Protein AF-F4QCN9-F1 (afdb_monomer)

Structure (mmCIF, N/CA/C/O backbone):
data_AF-F4QCN9-F1
#
_entry.id   AF-F4QCN9-F1
#
loop_
_atom_site.group_PDB
_atom_site.id
_atom_site.type_symbol
_atom_site.label_atom_id
_atom_site.label_alt_id
_atom_site.label_comp_id
_atom_site.label_asym_id
_atom_site.label_entity_id
_atom_site.label_seq_id
_a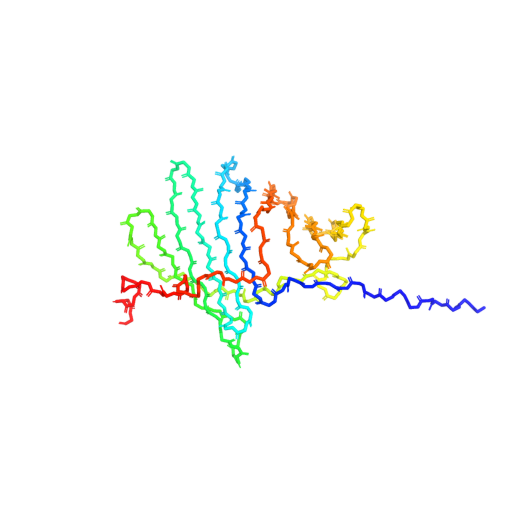tom_site.pdbx_PDB_ins_code
_atom_site.Cartn_x
_atom_site.Cartn_y
_atom_site.Cartn_z
_atom_site.occupancy
_atom_site.B_iso_or_equiv
_atom_site.auth_seq_id
_atom_site.auth_comp_id
_atom_site.auth_asym_id
_atom_site.auth_atom_id
_atom_site.pdbx_PDB_model_num
ATOM 1 N N . MET A 1 1 ? 33.778 -20.469 -24.925 1.00 39.12 1 MET A N 1
ATOM 2 C CA . MET A 1 1 ? 33.427 -20.429 -23.491 1.00 39.12 1 MET A CA 1
ATOM 3 C C . MET A 1 1 ? 32.735 -19.094 -23.242 1.00 39.12 1 MET A C 1
ATOM 5 O O . MET A 1 1 ? 33.412 -18.090 -23.085 1.00 39.12 1 MET A O 1
ATOM 9 N N . MET A 1 2 ? 31.405 -19.044 -23.381 1.00 33.84 2 MET A N 1
ATOM 10 C CA . MET A 1 2 ? 30.636 -17.827 -23.091 1.00 33.84 2 MET A CA 1
ATOM 11 C C . MET A 1 2 ? 30.592 -17.657 -21.575 1.00 33.84 2 MET A C 1
ATOM 13 O O . MET A 1 2 ? 30.065 -18.520 -20.877 1.00 33.84 2 MET A O 1
ATOM 17 N N . MET A 1 3 ? 31.163 -16.564 -21.072 1.00 32.88 3 MET A N 1
ATOM 18 C CA . MET A 1 3 ? 30.833 -16.085 -19.737 1.00 32.88 3 MET A CA 1
ATOM 19 C C . MET A 1 3 ? 29.363 -15.671 -19.769 1.00 32.88 3 MET A C 1
ATOM 21 O O . MET A 1 3 ? 29.013 -14.679 -20.404 1.00 32.88 3 MET A O 1
ATOM 25 N N . ILE A 1 4 ? 28.503 -16.466 -19.133 1.00 43.81 4 ILE A N 1
ATOM 26 C CA . ILE A 1 4 ? 27.141 -16.054 -18.799 1.00 43.81 4 ILE A CA 1
ATOM 27 C C . ILE A 1 4 ? 27.317 -14.897 -17.817 1.00 43.81 4 ILE A C 1
ATOM 29 O O . ILE A 1 4 ? 27.705 -15.102 -16.667 1.00 43.81 4 ILE A O 1
ATOM 33 N N . GLY A 1 5 ? 27.153 -13.670 -18.310 1.00 39.38 5 GLY A N 1
ATOM 34 C CA . GLY A 1 5 ? 27.163 -12.487 -17.465 1.00 39.38 5 GLY A CA 1
ATOM 35 C C . GLY A 1 5 ? 26.065 -12.640 -16.422 1.00 39.38 5 GLY A C 1
ATOM 36 O O . GLY A 1 5 ? 24.910 -12.856 -16.778 1.00 39.38 5 GLY A O 1
ATOM 37 N N . TYR A 1 6 ? 26.431 -12.562 -15.144 1.00 39.47 6 TYR A N 1
ATOM 38 C CA . TYR A 1 6 ? 25.471 -12.400 -14.060 1.00 39.47 6 TYR A CA 1
ATOM 39 C C . TYR A 1 6 ? 24.658 -11.133 -14.349 1.00 39.47 6 TYR A C 1
ATOM 41 O O . TYR A 1 6 ? 25.144 -10.018 -14.150 1.00 39.47 6 TYR A O 1
ATOM 49 N N . ILE A 1 7 ? 23.434 -11.297 -14.848 1.00 53.03 7 ILE A N 1
ATOM 50 C CA . ILE A 1 7 ? 22.436 -10.233 -14.815 1.00 53.03 7 ILE A CA 1
ATOM 51 C C . ILE A 1 7 ? 22.167 -10.027 -13.325 1.00 53.03 7 ILE A C 1
ATOM 53 O O . ILE A 1 7 ? 21.697 -10.939 -12.647 1.00 53.03 7 ILE A O 1
ATOM 57 N N . ARG A 1 8 ? 22.579 -8.884 -12.772 1.00 51.97 8 ARG A N 1
ATOM 58 C CA . ARG A 1 8 ? 22.203 -8.546 -11.399 1.00 51.97 8 ARG A CA 1
ATOM 59 C C . ARG A 1 8 ? 20.688 -8.369 -11.381 1.00 51.97 8 ARG A C 1
ATOM 61 O O . ARG A 1 8 ? 20.185 -7.555 -12.150 1.00 51.97 8 ARG A O 1
ATOM 68 N N . ALA A 1 9 ? 20.008 -9.126 -10.523 1.00 65.38 9 ALA A N 1
ATOM 69 C CA . ALA A 1 9 ? 18.620 -8.869 -10.169 1.00 65.38 9 ALA A CA 1
ATOM 70 C C . ALA A 1 9 ? 18.501 -7.409 -9.722 1.00 65.38 9 ALA A C 1
ATOM 72 O O . ALA A 1 9 ? 19.279 -6.952 -8.875 1.00 65.38 9 ALA A O 1
ATOM 73 N N . PHE A 1 10 ? 17.601 -6.663 -10.355 1.00 88.94 10 PHE A N 1
ATOM 74 C CA . PHE A 1 10 ? 17.315 -5.290 -9.967 1.00 88.94 10 PHE A CA 1
ATOM 75 C C . PHE A 1 10 ? 16.081 -5.321 -9.077 1.00 88.94 10 PHE A C 1
ATOM 77 O O . PHE A 1 10 ? 14.975 -5.528 -9.567 1.00 88.94 10 PHE A O 1
ATOM 84 N N . ASP A 1 11 ? 16.299 -5.137 -7.778 1.00 94.12 11 ASP A N 1
ATOM 85 C CA . ASP A 1 11 ? 15.245 -5.109 -6.772 1.00 94.12 11 ASP A CA 1
ATOM 86 C C . ASP A 1 11 ? 15.100 -3.692 -6.202 1.00 94.12 11 ASP A C 1
ATOM 88 O O . ASP A 1 11 ? 16.092 -2.984 -5.996 1.00 94.12 11 ASP A O 1
ATOM 92 N N . ILE A 1 12 ? 13.866 -3.285 -5.909 1.00 95.25 12 ILE A N 1
ATOM 93 C CA . ILE A 1 12 ? 13.559 -2.027 -5.226 1.00 95.25 12 ILE A CA 1
ATOM 94 C C . ILE A 1 12 ? 12.399 -2.222 -4.252 1.00 95.25 12 ILE A C 1
ATOM 96 O O . ILE A 1 12 ? 11.463 -2.966 -4.524 1.00 95.25 12 ILE A O 1
ATOM 100 N N . CYS A 1 13 ? 12.445 -1.524 -3.123 1.00 95.94 13 CYS A N 1
ATOM 101 C CA . CYS A 1 13 ? 11.364 -1.489 -2.146 1.00 95.94 13 CYS A CA 1
ATOM 102 C C . CYS A 1 13 ? 10.861 -0.063 -1.969 1.00 95.94 13 CYS A C 1
ATOM 104 O O . CYS A 1 13 ? 11.621 0.894 -2.149 1.00 95.94 13 CYS A O 1
ATOM 106 N N . THR A 1 14 ? 9.609 0.078 -1.540 1.00 96.38 14 THR A N 1
ATOM 107 C CA . THR A 1 14 ? 9.139 1.352 -0.999 1.00 96.38 14 THR A CA 1
ATOM 108 C C . THR A 1 14 ? 10.023 1.782 0.174 1.00 96.38 14 THR A C 1
ATOM 110 O O . THR A 1 14 ? 10.591 0.935 0.876 1.00 96.38 14 THR A O 1
ATOM 113 N N . PRO A 1 15 ? 10.084 3.085 0.482 1.00 96.62 15 PRO A N 1
ATOM 114 C CA . PRO A 1 15 ? 10.603 3.547 1.759 1.00 96.62 15 PRO A CA 1
ATOM 115 C C . PRO A 1 15 ? 9.933 2.807 2.928 1.00 96.62 15 PRO A C 1
ATOM 117 O O . PRO A 1 15 ? 8.751 2.462 2.863 1.00 96.62 15 PRO A O 1
ATOM 120 N N . ALA A 1 16 ? 10.681 2.585 4.014 1.00 95.62 16 ALA A N 1
ATOM 121 C CA . ALA A 1 16 ? 10.186 1.863 5.192 1.00 95.62 16 ALA A CA 1
ATOM 122 C C . ALA A 1 16 ? 8.953 2.526 5.826 1.00 95.62 16 ALA A C 1
ATOM 124 O O . ALA A 1 16 ? 8.177 1.866 6.507 1.00 95.62 16 ALA A O 1
ATOM 125 N N . ARG A 1 17 ? 8.763 3.825 5.584 1.00 96.81 17 ARG A N 1
ATOM 126 C CA . ARG A 1 17 ? 7.515 4.532 5.844 1.00 96.81 17 ARG A CA 1
ATOM 127 C C . ARG A 1 17 ? 7.072 5.245 4.591 1.00 96.81 17 ARG A C 1
ATOM 129 O O . ARG A 1 17 ? 7.874 5.959 3.999 1.00 96.81 17 ARG A O 1
ATOM 136 N N . TYR A 1 18 ? 5.808 5.117 4.233 1.00 97.56 18 TYR A N 1
ATOM 137 C CA . TYR A 1 18 ? 5.229 5.975 3.215 1.00 97.56 18 TYR A CA 1
ATOM 138 C C . TYR A 1 18 ? 3.741 6.181 3.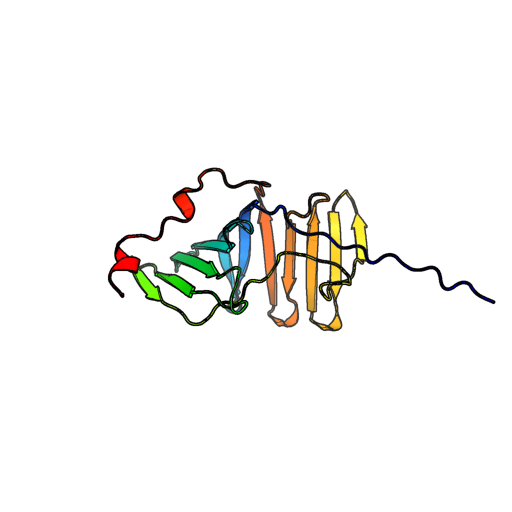463 1.00 97.56 18 TYR A C 1
ATOM 140 O O . TYR A 1 18 ? 3.086 5.376 4.131 1.00 97.56 18 TYR A O 1
ATOM 148 N N . GLN A 1 19 ? 3.224 7.266 2.905 1.00 97.94 19 GLN A N 1
ATOM 149 C CA . GLN A 1 19 ? 1.794 7.466 2.745 1.00 97.94 19 GLN A CA 1
ATOM 150 C C . GLN A 1 19 ? 1.484 7.842 1.301 1.00 97.94 19 GLN A C 1
ATOM 152 O O . GLN A 1 19 ? 2.321 8.445 0.626 1.00 97.94 19 GLN A O 1
ATOM 157 N N . ALA A 1 20 ? 0.306 7.470 0.818 1.00 97.69 20 ALA A N 1
ATOM 158 C CA . ALA A 1 20 ? -0.142 7.804 -0.527 1.00 97.69 20 ALA A CA 1
ATOM 159 C C . ALA A 1 20 ? -1.668 7.818 -0.608 1.00 97.69 20 ALA A C 1
ATOM 161 O O . ALA A 1 20 ? -2.353 7.124 0.144 1.00 97.69 20 ALA A O 1
ATOM 162 N N . ILE A 1 21 ? -2.194 8.553 -1.583 1.00 97.50 21 ILE A N 1
ATOM 163 C CA .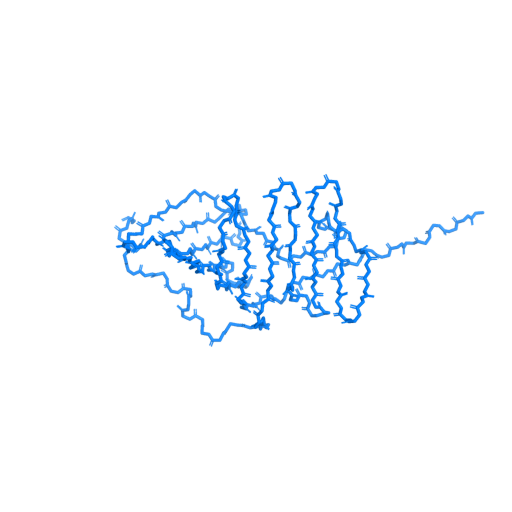 ILE A 1 21 ? -3.569 8.385 -2.048 1.00 97.50 21 ILE A CA 1
ATOM 164 C C . ILE A 1 21 ? -3.523 7.413 -3.219 1.00 97.50 21 ILE A C 1
ATOM 166 O O . ILE A 1 21 ? -2.673 7.533 -4.094 1.00 97.50 21 ILE A O 1
ATOM 170 N N . SER A 1 22 ? -4.450 6.468 -3.281 1.00 96.31 22 SER A N 1
ATOM 171 C CA . SER A 1 22 ? -4.646 5.634 -4.457 1.00 96.31 22 SER A CA 1
ATOM 172 C C . SER A 1 22 ? -6.079 5.700 -4.959 1.00 96.31 22 SER A C 1
ATOM 174 O O . SER A 1 22 ? -7.010 5.915 -4.188 1.00 96.31 22 SER A O 1
ATOM 176 N N . ILE A 1 23 ? -6.261 5.543 -6.265 1.00 95.44 23 ILE A N 1
ATOM 177 C CA . ILE A 1 23 ? -7.569 5.438 -6.907 1.00 95.44 23 ILE A CA 1
ATOM 178 C C . ILE A 1 23 ? -7.524 4.219 -7.813 1.00 95.44 23 ILE A C 1
ATOM 180 O O . ILE A 1 23 ? -6.600 4.069 -8.614 1.00 95.44 23 ILE A O 1
ATOM 184 N N . GLY A 1 24 ? -8.511 3.342 -7.700 1.00 91.50 24 GLY A N 1
ATOM 185 C CA . GLY A 1 24 ? -8.608 2.187 -8.579 1.00 91.50 24 GLY A CA 1
ATOM 186 C C . GLY A 1 24 ? -10.014 1.641 -8.664 1.00 91.50 24 GLY A C 1
ATOM 187 O O . GLY A 1 24 ? -10.900 2.057 -7.927 1.00 91.50 24 GLY A O 1
ATOM 188 N N . THR A 1 25 ? -10.214 0.699 -9.569 1.00 83.88 25 THR A N 1
ATOM 189 C CA . THR A 1 25 ? -11.483 -0.018 -9.694 1.00 83.88 25 THR A CA 1
ATOM 190 C C . THR A 1 25 ? -11.405 -1.308 -8.885 1.00 83.88 25 THR A C 1
ATOM 192 O O . THR A 1 25 ? -10.379 -1.984 -8.942 1.00 83.88 25 THR A O 1
ATOM 195 N N . ASN A 1 26 ? -12.435 -1.636 -8.106 1.00 76.81 26 ASN A N 1
ATOM 196 C CA . ASN A 1 26 ? -12.528 -2.906 -7.382 1.00 76.81 26 ASN A CA 1
ATOM 197 C C . ASN A 1 26 ? -13.042 -4.045 -8.285 1.00 76.81 26 ASN A C 1
ATOM 199 O O . ASN A 1 26 ? -13.416 -3.829 -9.437 1.00 76.81 26 ASN A O 1
ATOM 203 N N . GLY A 1 27 ? -13.100 -5.271 -7.752 1.00 69.25 27 GLY A N 1
ATOM 204 C CA . GLY A 1 27 ? -13.586 -6.443 -8.497 1.00 69.25 27 GLY A CA 1
ATOM 205 C C . GLY A 1 27 ? -15.063 -6.366 -8.918 1.00 69.25 27 GLY A C 1
ATOM 206 O O . GLY A 1 27 ? -15.490 -7.137 -9.772 1.00 69.25 27 GLY A O 1
ATOM 207 N N . ALA A 1 28 ? -15.836 -5.430 -8.356 1.00 78.00 28 ALA A N 1
ATOM 208 C CA . ALA A 1 28 ? -17.221 -5.148 -8.734 1.00 78.00 28 ALA A CA 1
ATOM 209 C C . ALA A 1 28 ? -17.348 -4.011 -9.769 1.00 78.00 28 ALA A C 1
ATOM 211 O O . ALA A 1 28 ? -18.462 -3.632 -10.131 1.00 78.00 28 ALA A O 1
ATOM 212 N N . GLY A 1 29 ? -16.233 -3.451 -10.253 1.00 78.12 29 GLY A N 1
ATOM 213 C CA . GLY A 1 29 ? -16.241 -2.358 -11.227 1.00 78.12 29 GLY A CA 1
ATOM 214 C C . GLY A 1 29 ? -16.443 -0.964 -10.620 1.00 78.12 29 GLY A C 1
ATOM 215 O O . GLY A 1 29 ? -16.595 0.001 -11.367 1.00 78.12 29 GLY A O 1
ATOM 216 N N . GLN A 1 30 ? -16.447 -0.829 -9.292 1.00 84.62 30 GLN A N 1
ATOM 217 C CA . GLN A 1 30 ? -16.630 0.456 -8.615 1.00 84.62 30 GLN A CA 1
ATOM 218 C C . GLN A 1 30 ? -15.291 1.162 -8.420 1.00 84.62 30 GLN A C 1
ATOM 220 O O . GLN A 1 30 ? -14.288 0.530 -8.089 1.00 84.62 30 GLN A O 1
ATOM 225 N N . THR A 1 31 ? -15.280 2.481 -8.599 1.00 88.88 31 THR A N 1
ATOM 226 C CA . THR A 1 31 ? -14.113 3.308 -8.287 1.00 88.88 31 THR A CA 1
ATOM 227 C C . THR A 1 31 ? -13.990 3.480 -6.778 1.00 88.88 31 THR A C 1
ATOM 229 O O . THR A 1 31 ? -14.926 3.922 -6.115 1.00 88.88 31 THR A O 1
ATOM 232 N N . GLU A 1 32 ? -12.811 3.180 -6.249 1.00 91.56 32 GLU A N 1
ATOM 233 C CA . GLU A 1 32 ? -12.465 3.336 -4.844 1.00 91.56 32 GLU A CA 1
ATOM 234 C C . GLU A 1 32 ? -11.266 4.269 -4.708 1.00 91.56 32 GLU A C 1
ATOM 236 O O . GLU A 1 32 ? -10.232 4.072 -5.358 1.00 91.56 32 GLU A O 1
ATOM 241 N N . ARG A 1 33 ? -11.394 5.269 -3.834 1.00 95.00 33 ARG A N 1
ATOM 242 C CA . ARG A 1 33 ? -10.267 6.073 -3.365 1.00 95.00 33 ARG A CA 1
ATOM 243 C C . ARG A 1 33 ? -9.768 5.474 -2.056 1.00 95.00 33 ARG A C 1
ATOM 245 O O . ARG A 1 33 ? -10.572 5.183 -1.177 1.00 95.00 33 ARG A O 1
ATOM 252 N N . ARG A 1 34 ? -8.454 5.315 -1.909 1.00 95.69 34 ARG A N 1
ATOM 253 C CA . ARG A 1 34 ? -7.831 4.807 -0.684 1.00 95.69 34 ARG A CA 1
ATOM 254 C C . ARG A 1 34 ? -6.744 5.743 -0.190 1.00 95.69 34 ARG A C 1
ATOM 256 O O . ARG A 1 34 ? -5.915 6.162 -0.991 1.00 95.69 34 ARG A O 1
ATOM 263 N N . GLU A 1 35 ? -6.704 6.027 1.100 1.00 97.44 35 GLU A N 1
ATOM 264 C CA . GLU A 1 35 ? -5.524 6.602 1.754 1.00 97.44 35 GLU A CA 1
ATOM 265 C C . GLU A 1 35 ? -4.749 5.464 2.402 1.00 97.44 35 GLU A C 1
ATOM 267 O O . GLU A 1 35 ? -5.309 4.681 3.165 1.00 97.44 35 GLU A O 1
ATOM 272 N N . VAL A 1 36 ? -3.479 5.326 2.033 1.00 97.25 36 VAL A N 1
ATOM 273 C CA . VAL A 1 36 ? -2.615 4.223 2.452 1.00 97.25 36 VAL A CA 1
ATOM 274 C C . VAL A 1 36 ? -1.523 4.783 3.344 1.00 97.25 36 VAL A C 1
ATOM 276 O O . VAL A 1 36 ? -0.826 5.717 2.951 1.00 97.25 36 VAL A O 1
ATOM 279 N N . TYR A 1 37 ? -1.341 4.168 4.508 1.00 97.81 37 TYR A N 1
ATOM 280 C CA . TYR A 1 37 ? -0.251 4.435 5.437 1.00 97.81 37 TYR A CA 1
ATOM 281 C C . TYR A 1 37 ? 0.481 3.128 5.713 1.00 97.81 37 TYR A C 1
ATOM 283 O O . TYR A 1 37 ? -0.126 2.155 6.159 1.00 97.81 37 TYR A O 1
ATOM 291 N N . TYR A 1 38 ? 1.783 3.102 5.459 1.00 96.75 38 TYR A N 1
ATOM 292 C CA . TYR A 1 38 ? 2.605 1.903 5.585 1.00 96.75 38 TYR A CA 1
ATOM 293 C C . TYR A 1 38 ? 3.827 2.200 6.449 1.00 96.75 38 TYR A C 1
ATOM 295 O O . TYR A 1 38 ? 4.600 3.105 6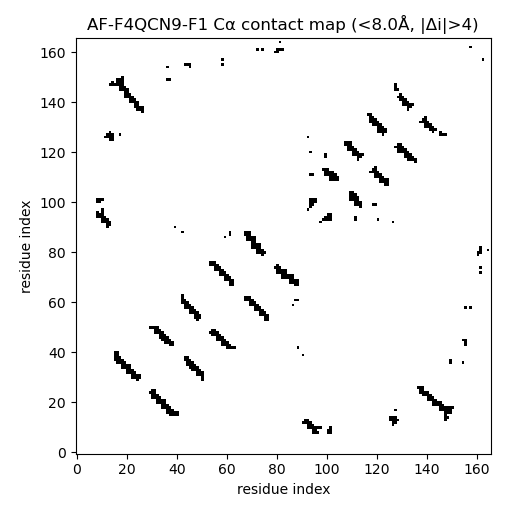.133 1.00 96.75 38 TYR A O 1
ATOM 303 N N . ASP A 1 39 ? 4.009 1.438 7.529 1.00 95.94 39 ASP A N 1
ATOM 304 C CA . ASP A 1 39 ? 5.149 1.548 8.441 1.00 95.94 39 ASP A CA 1
ATOM 305 C C . ASP A 1 39 ? 5.781 0.173 8.692 1.00 95.94 39 ASP A C 1
ATOM 307 O O . ASP A 1 39 ? 5.337 -0.605 9.535 1.00 95.94 39 ASP A O 1
ATOM 311 N N . ALA A 1 40 ? 6.861 -0.110 7.967 1.00 93.12 40 ALA A N 1
ATOM 312 C CA . ALA A 1 40 ? 7.643 -1.334 8.095 1.00 93.12 40 ALA A CA 1
ATOM 313 C C . ALA A 1 40 ? 8.509 -1.391 9.360 1.00 93.12 40 ALA A C 1
ATOM 315 O O . ALA A 1 40 ? 8.961 -2.472 9.723 1.00 93.12 40 ALA A O 1
ATOM 316 N N . TYR A 1 41 ? 8.752 -0.268 10.048 1.00 91.69 41 TYR A N 1
ATOM 317 C CA . TYR A 1 41 ? 9.481 -0.311 11.320 1.00 91.69 41 TYR A CA 1
ATOM 318 C C . TYR A 1 41 ? 8.611 -0.871 12.441 1.00 91.69 41 TYR A C 1
ATOM 320 O O . TYR A 1 41 ? 9.090 -1.637 13.274 1.00 91.69 41 TYR A O 1
ATOM 328 N N . ASN A 1 42 ? 7.334 -0.485 12.442 1.00 91.69 42 ASN A N 1
ATOM 329 C CA . ASN A 1 42 ? 6.358 -0.915 13.439 1.00 91.69 42 ASN A CA 1
ATOM 330 C C . ASN A 1 42 ? 5.468 -2.063 12.958 1.00 91.69 42 ASN A C 1
ATOM 332 O O . ASN A 1 42 ? 4.615 -2.505 13.722 1.00 91.69 42 ASN A O 1
ATOM 336 N N . TYR A 1 43 ? 5.666 -2.539 11.724 1.00 91.44 43 TYR A N 1
ATOM 337 C CA . TYR A 1 43 ? 4.841 -3.571 11.103 1.00 91.44 43 TYR A CA 1
ATOM 338 C C . TYR A 1 43 ? 3.353 -3.217 11.193 1.00 91.44 43 TYR A C 1
ATOM 340 O O . TYR A 1 43 ? 2.544 -3.972 11.731 1.00 91.44 43 TYR A O 1
ATOM 348 N N . SER A 1 44 ? 3.002 -2.029 10.703 1.00 93.25 44 SER A N 1
ATOM 349 C CA . SER A 1 44 ? 1.631 -1.528 10.732 1.00 93.25 44 SER A CA 1
ATOM 350 C C . SER A 1 44 ? 1.221 -0.936 9.392 1.00 93.25 44 SER A C 1
ATOM 352 O O . SER A 1 44 ? 1.978 -0.188 8.766 1.00 93.25 44 SER A O 1
ATOM 354 N N . VAL A 1 45 ? -0.003 -1.243 8.978 1.00 95.19 45 VAL A N 1
ATOM 355 C CA . VAL A 1 45 ? -0.634 -0.707 7.772 1.00 95.19 45 VAL A CA 1
ATOM 356 C C . VAL A 1 45 ? -1.995 -0.140 8.150 1.00 95.19 45 VAL A C 1
ATOM 358 O O . VAL A 1 45 ? -2.716 -0.724 8.955 1.00 95.19 45 VAL A O 1
ATOM 361 N N . ARG A 1 46 ? -2.352 1.006 7.575 1.00 96.00 46 ARG A N 1
ATOM 362 C CA . ARG A 1 46 ? -3.719 1.521 7.603 1.00 96.00 46 ARG A CA 1
ATOM 363 C C . ARG A 1 46 ? -4.171 1.840 6.191 1.00 96.00 46 ARG A C 1
ATOM 365 O O . ARG A 1 46 ? -3.417 2.436 5.422 1.00 96.00 46 ARG A O 1
ATOM 372 N N . ILE A 1 47 ? -5.403 1.460 5.874 1.00 95.94 47 ILE A N 1
ATOM 373 C CA . ILE A 1 47 ? -6.046 1.776 4.601 1.00 95.94 47 ILE A CA 1
ATOM 374 C C . ILE A 1 47 ? -7.425 2.356 4.890 1.00 95.94 47 ILE A C 1
ATOM 376 O O . ILE A 1 47 ? -8.287 1.666 5.433 1.00 95.94 47 ILE A O 1
ATOM 380 N N . ASP A 1 48 ? -7.637 3.606 4.496 1.00 96.25 48 ASP A N 1
ATOM 381 C CA . ASP A 1 48 ? -8.951 4.244 4.525 1.00 96.25 48 ASP A CA 1
ATOM 382 C C . ASP A 1 48 ? -9.545 4.217 3.124 1.00 96.25 48 ASP A C 1
ATOM 384 O O . ASP A 1 48 ? -9.054 4.895 2.227 1.00 96.25 48 ASP A O 1
ATOM 388 N N . ILE A 1 49 ? -10.590 3.427 2.924 1.00 93.62 49 ILE A N 1
ATOM 389 C CA . ILE A 1 49 ? -11.323 3.303 1.671 1.00 93.62 49 ILE A CA 1
ATOM 390 C C . ILE A 1 49 ? -12.533 4.230 1.721 1.00 93.62 49 ILE A C 1
ATOM 392 O O . ILE A 1 49 ? -13.333 4.189 2.657 1.00 93.62 49 ILE A O 1
ATOM 396 N N . SER A 1 50 ? -12.692 5.028 0.673 1.00 91.50 50 SER A N 1
ATOM 397 C CA . SER A 1 50 ? -13.881 5.828 0.429 1.00 91.50 50 SER A CA 1
ATOM 398 C C . SER A 1 50 ? -14.385 5.596 -0.991 1.00 91.50 50 SER A C 1
ATOM 400 O O . SER A 1 50 ? -13.638 5.660 -1.973 1.00 91.50 50 SER A O 1
ATOM 402 N N . THR A 1 51 ? -15.677 5.310 -1.082 1.00 86.38 51 THR A N 1
ATOM 403 C CA . THR A 1 51 ? -16.446 5.166 -2.321 1.00 86.38 51 THR A CA 1
ATOM 404 C C . THR A 1 51 ? -17.727 5.991 -2.194 1.00 86.38 51 THR A C 1
ATOM 406 O O . THR A 1 51 ? -18.042 6.493 -1.115 1.00 86.38 51 THR A O 1
ATOM 409 N N . ASP A 1 52 ? -18.529 6.058 -3.256 1.00 77.94 52 ASP A N 1
ATOM 410 C CA . ASP A 1 52 ? -19.835 6.731 -3.207 1.00 77.94 52 ASP A CA 1
ATOM 411 C C . ASP A 1 52 ? -20.825 6.081 -2.218 1.00 77.94 52 ASP A C 1
ATOM 413 O O . ASP A 1 52 ? -21.804 6.710 -1.821 1.00 77.94 52 ASP A O 1
ATOM 417 N N . THR A 1 53 ? -20.610 4.816 -1.835 1.00 79.88 53 THR A N 1
ATOM 418 C CA . THR A 1 53 ? -21.594 4.019 -1.069 1.00 79.88 53 THR A CA 1
ATOM 419 C C . THR A 1 53 ? -21.033 3.300 0.150 1.00 79.88 53 THR A C 1
ATOM 421 O O . THR A 1 53 ? -21.796 2.722 0.913 1.00 79.88 53 THR A O 1
ATOM 424 N N . THR A 1 54 ? -19.715 3.302 0.321 1.00 82.69 54 THR A N 1
ATOM 425 C CA . THR A 1 54 ? -19.000 2.557 1.359 1.00 82.69 54 THR A CA 1
ATOM 426 C C . THR A 1 54 ? -17.800 3.374 1.810 1.00 82.69 54 THR A C 1
ATOM 428 O O . THR A 1 54 ? -16.980 3.773 0.981 1.00 82.69 54 THR A O 1
ATOM 431 N N . ASN A 1 55 ? -17.689 3.579 3.120 1.00 91.06 55 ASN A N 1
ATOM 432 C CA . ASN A 1 55 ? -16.481 4.066 3.774 1.00 91.06 55 ASN A CA 1
ATOM 433 C C . ASN A 1 55 ? -16.004 2.994 4.750 1.00 91.06 55 ASN A C 1
ATOM 435 O O . ASN A 1 55 ? -16.813 2.441 5.498 1.00 91.06 55 ASN A O 1
ATOM 439 N N . GLN A 1 56 ? -14.713 2.696 4.727 1.00 93.94 56 GLN A N 1
ATOM 440 C CA . GLN A 1 56 ? -14.122 1.656 5.555 1.00 93.94 56 GLN A CA 1
ATOM 441 C C . GLN A 1 56 ? -12.713 2.066 5.957 1.00 93.94 56 GLN A C 1
ATOM 443 O O . GLN A 1 56 ? -11.935 2.509 5.120 1.00 93.94 56 GLN A O 1
ATOM 448 N N . THR A 1 57 ? -12.362 1.867 7.217 1.00 95.94 57 THR A N 1
ATOM 449 C CA . THR A 1 57 ? -10.994 2.050 7.705 1.00 95.94 57 THR A CA 1
ATOM 450 C C . THR A 1 57 ? -10.476 0.706 8.177 1.00 95.94 57 THR A C 1
ATOM 452 O O . THR A 1 57 ? -11.115 0.053 8.997 1.00 95.94 57 THR A O 1
ATOM 455 N N . THR A 1 58 ? -9.311 0.311 7.684 1.00 94.75 58 THR A N 1
ATOM 456 C CA . THR A 1 58 ? -8.651 -0.940 8.056 1.00 94.75 58 THR A CA 1
ATOM 457 C C . THR A 1 58 ? -7.343 -0.632 8.764 1.00 94.75 58 THR A C 1
ATOM 459 O O . THR A 1 58 ? -6.560 0.177 8.267 1.00 94.75 58 THR A O 1
ATOM 462 N N . PHE A 1 59 ? -7.108 -1.271 9.906 1.00 94.50 59 PHE A N 1
ATOM 463 C CA . PHE A 1 59 ? -5.844 -1.244 10.635 1.00 94.50 59 PHE A CA 1
ATOM 464 C C . PHE A 1 59 ? -5.281 -2.660 10.705 1.00 94.50 59 PHE A C 1
ATOM 466 O O . PHE A 1 59 ? -5.923 -3.530 11.288 1.00 94.50 59 PHE A O 1
ATOM 473 N N . SER A 1 60 ? -4.069 -2.867 10.202 1.00 93.31 60 SER A N 1
ATOM 474 C CA . SER A 1 60 ? -3.364 -4.149 10.274 1.00 93.31 60 SER A CA 1
ATOM 475 C C . SER A 1 60 ? -2.072 -3.980 11.068 1.00 93.31 60 SER A C 1
ATOM 477 O O . SER A 1 60 ? -1.273 -3.087 10.775 1.00 93.31 60 SER A O 1
ATOM 479 N N . TYR A 1 61 ? -1.849 -4.839 12.064 1.00 91.62 61 TYR A N 1
ATOM 480 C CA . TYR A 1 61 ? -0.627 -4.865 12.876 1.00 91.62 61 TYR A CA 1
ATOM 481 C C . TYR A 1 61 ? -0.042 -6.274 12.881 1.00 91.62 61 TYR A C 1
ATOM 483 O O . TYR A 1 61 ? -0.746 -7.244 13.170 1.00 91.62 61 TYR A O 1
ATOM 491 N N . PHE A 1 62 ? 1.251 -6.395 12.596 1.00 89.31 62 PHE A N 1
ATOM 492 C CA . PHE A 1 62 ? 1.924 -7.682 12.432 1.00 89.31 62 PHE A CA 1
ATOM 493 C C . PHE A 1 62 ? 3.012 -7.871 13.488 1.00 89.31 62 PHE A C 1
ATOM 495 O O . PHE A 1 62 ? 3.639 -6.916 13.947 1.00 89.31 62 PHE A O 1
ATOM 502 N N . SER A 1 63 ? 3.249 -9.122 13.890 1.00 80.88 63 SER A N 1
ATOM 503 C CA . SER A 1 63 ? 4.348 -9.432 14.802 1.00 80.88 63 SER A CA 1
ATOM 504 C C . SER A 1 63 ? 5.667 -9.518 14.028 1.00 80.88 63 SER A C 1
ATOM 506 O O . SER A 1 63 ? 5.763 -10.319 13.099 1.00 80.88 63 SER A O 1
ATOM 508 N N . PRO A 1 64 ? 6.727 -8.795 14.432 1.00 68.50 64 PRO A N 1
ATOM 509 C CA . PRO A 1 64 ? 8.038 -8.910 13.790 1.00 68.50 64 PRO A CA 1
ATOM 510 C C . PRO A 1 64 ? 8.700 -10.283 14.001 1.00 68.50 64 PRO A C 1
ATOM 512 O O . PRO A 1 64 ? 9.611 -10.644 13.261 1.00 68.50 64 PRO A O 1
ATOM 515 N N . ASN A 1 65 ? 8.273 -11.043 15.021 1.00 64.38 65 ASN A N 1
ATOM 516 C CA . ASN A 1 65 ? 9.039 -12.170 15.566 1.00 64.38 65 ASN A CA 1
ATOM 517 C C . ASN A 1 65 ? 8.339 -13.536 15.481 1.00 64.38 65 ASN A C 1
ATOM 519 O O . ASN A 1 65 ? 8.966 -14.538 15.816 1.00 64.38 65 ASN A O 1
ATOM 523 N N . ASN A 1 66 ? 7.061 -13.615 15.097 1.00 50.91 66 ASN A N 1
ATOM 524 C CA . ASN A 1 66 ? 6.336 -14.888 15.093 1.00 50.91 66 ASN A CA 1
ATOM 525 C C . ASN A 1 66 ? 5.177 -14.866 14.099 1.00 50.91 66 ASN A C 1
ATOM 527 O O . ASN A 1 66 ? 4.205 -14.152 14.321 1.00 50.91 66 ASN A O 1
ATOM 531 N N . SER A 1 67 ? 5.278 -15.700 13.055 1.00 55.91 67 SER A N 1
ATOM 532 C CA . SER A 1 67 ? 4.383 -15.793 11.892 1.00 55.91 67 SER A CA 1
ATOM 533 C C . SER A 1 67 ? 4.273 -14.473 11.129 1.00 55.91 67 SER A C 1
ATOM 535 O O . SER A 1 67 ? 4.039 -13.431 11.713 1.00 55.91 67 SER A O 1
ATOM 537 N N . GLN A 1 68 ? 4.379 -14.478 9.805 1.00 65.19 68 GLN A N 1
ATOM 538 C CA . GLN A 1 68 ? 4.109 -13.289 8.978 1.00 65.19 68 GLN A CA 1
ATOM 539 C C . GLN A 1 68 ? 2.641 -12.827 9.069 1.00 65.19 68 GLN A C 1
ATOM 541 O O . GLN A 1 68 ? 2.187 -12.080 8.220 1.00 65.19 68 GLN A O 1
ATOM 546 N N . THR A 1 69 ? 1.901 -13.297 10.067 1.00 81.69 69 THR A N 1
ATOM 547 C CA . THR A 1 69 ? 0.483 -13.143 10.282 1.00 81.69 69 THR A CA 1
ATOM 548 C C . THR A 1 69 ? 0.233 -12.020 11.284 1.00 81.69 69 THR A C 1
ATOM 550 O O . THR A 1 69 ? 0.798 -12.011 12.380 1.00 81.69 69 THR A O 1
ATOM 553 N N . GLY A 1 70 ? -0.615 -11.072 10.913 1.00 84.94 70 GLY A N 1
ATOM 554 C CA . GLY A 1 70 ? -1.053 -9.959 11.737 1.00 84.94 70 GLY A CA 1
ATOM 555 C C . GLY A 1 70 ? -2.496 -10.095 12.195 1.00 84.94 70 GLY A C 1
ATOM 556 O O . GLY A 1 70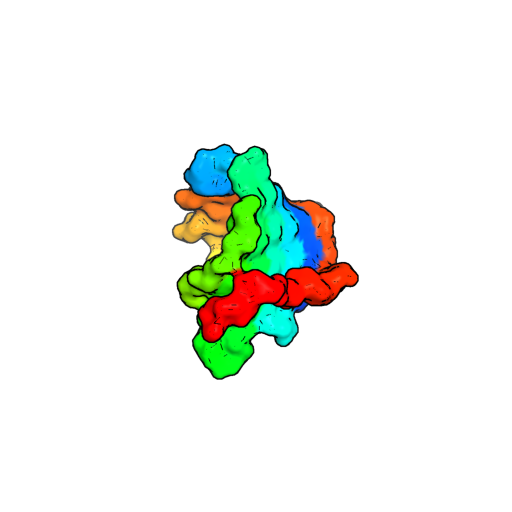 ? -3.209 -11.038 11.847 1.00 84.94 70 GLY A O 1
ATOM 557 N N . GLN A 1 71 ? -2.904 -9.125 13.002 1.00 89.00 71 GLN A N 1
ATOM 558 C CA . GLN A 1 71 ? -4.295 -8.887 13.356 1.00 89.00 71 GLN A CA 1
ATOM 559 C C . GLN A 1 71 ? -4.793 -7.675 12.573 1.00 89.00 71 GLN A C 1
ATOM 561 O O . GLN A 1 71 ? -4.101 -6.656 12.500 1.00 89.00 71 GLN A O 1
ATOM 566 N N . GLU A 1 72 ? -5.986 -7.803 12.002 1.00 91.88 72 GLU A N 1
ATOM 567 C CA . GLU A 1 72 ? -6.644 -6.751 11.242 1.00 91.88 72 GLU A CA 1
ATOM 568 C C . GLU A 1 72 ? -7.956 -6.351 11.929 1.00 91.88 72 GLU A C 1
ATOM 570 O O . GLU A 1 72 ? -8.730 -7.195 12.388 1.00 91.88 72 GLU A O 1
ATOM 575 N N . TRP A 1 73 ? -8.191 -5.044 12.016 1.00 93.25 73 TRP A N 1
ATOM 576 C CA . TRP A 1 73 ? -9.433 -4.448 12.488 1.00 93.25 73 TRP A CA 1
ATOM 577 C C . TRP A 1 73 ? -10.022 -3.587 11.391 1.00 93.25 73 TRP A C 1
ATOM 579 O O . TRP A 1 73 ? -9.350 -2.714 10.840 1.00 93.25 73 TRP A O 1
ATOM 589 N N . VAL A 1 74 ? -11.309 -3.777 11.148 1.00 94.56 74 VAL A N 1
ATOM 590 C CA . VAL A 1 74 ? -12.063 -3.023 10.163 1.00 94.56 74 VAL A CA 1
ATOM 591 C C . VAL A 1 74 ? -13.150 -2.225 10.863 1.00 94.56 74 VAL A C 1
ATOM 593 O O . VAL A 1 74 ? -13.950 -2.777 11.615 1.00 94.56 74 VAL A O 1
ATOM 596 N N . ILE A 1 75 ? -13.197 -0.927 10.578 1.00 94.44 75 ILE A N 1
ATOM 597 C CA . ILE A 1 75 ? -14.300 -0.036 10.927 1.00 94.44 75 ILE A CA 1
ATOM 598 C C . ILE A 1 75 ? -15.137 0.185 9.675 1.00 94.44 75 ILE A C 1
ATOM 600 O O . ILE A 1 75 ? -14.622 0.678 8.670 1.00 94.44 75 ILE A O 1
ATOM 604 N N . ASP A 1 76 ? -16.416 -0.172 9.732 1.00 92.88 76 ASP A N 1
ATOM 605 C CA . ASP A 1 76 ? -17.345 0.040 8.624 1.00 92.88 76 ASP A CA 1
ATOM 606 C C . ASP A 1 76 ? -17.979 1.441 8.630 1.00 92.88 76 ASP A C 1
ATOM 608 O O . ASP A 1 76 ? -17.803 2.255 9.539 1.00 92.88 76 ASP A O 1
ATOM 612 N N . GLN A 1 77 ? -18.792 1.704 7.609 1.00 89.94 77 GLN A N 1
ATOM 613 C CA . GLN A 1 77 ? -19.514 2.964 7.436 1.00 89.94 77 GLN A CA 1
ATOM 614 C C . GLN A 1 77 ? -20.508 3.298 8.560 1.00 89.94 77 GLN A C 1
ATOM 616 O O . GLN A 1 77 ? -20.921 4.449 8.690 1.00 89.94 77 GLN A O 1
ATOM 621 N N . THR A 1 78 ? -20.922 2.307 9.354 1.00 90.56 78 THR A N 1
ATOM 622 C CA . THR A 1 78 ? -21.813 2.499 10.508 1.00 90.56 78 THR A CA 1
ATOM 623 C C . THR A 1 78 ? -21.040 2.783 11.797 1.00 90.56 78 THR A C 1
ATOM 625 O O . THR A 1 78 ? -21.648 3.069 12.828 1.00 90.56 78 THR A O 1
ATOM 628 N N . GLY A 1 79 ? -19.705 2.749 11.739 1.00 89.31 79 GLY A N 1
ATOM 629 C CA . GLY A 1 79 ? -18.821 2.933 12.884 1.00 89.31 79 GLY A CA 1
ATOM 630 C C . GLY A 1 79 ? -18.646 1.671 13.727 1.00 89.31 79 GLY A C 1
ATOM 631 O O . GLY A 1 79 ? -18.031 1.744 14.794 1.00 89.31 79 GLY A O 1
ATOM 632 N N . ASN A 1 80 ? -19.160 0.523 13.271 1.00 92.19 80 ASN A N 1
ATOM 633 C CA . ASN A 1 80 ? -18.893 -0.749 13.927 1.00 92.19 80 ASN A CA 1
ATOM 634 C C . ASN A 1 80 ? -17.464 -1.172 13.621 1.00 92.19 80 ASN A C 1
ATOM 636 O O . ASN A 1 80 ? -17.015 -1.076 12.481 1.00 92.19 80 ASN A O 1
ATOM 640 N N . CYS A 1 81 ? -16.772 -1.662 14.644 1.00 93.31 81 CYS A N 1
ATOM 641 C CA . CYS A 1 81 ? -15.461 -2.260 14.485 1.00 93.31 81 CYS A CA 1
ATOM 642 C C . CYS A 1 81 ? -15.558 -3.773 14.631 1.00 93.31 81 CYS A C 1
ATOM 644 O O . CYS A 1 81 ? -16.300 -4.258 15.485 1.00 93.31 81 CYS A O 1
ATOM 646 N N . TYR A 1 82 ? -14.819 -4.507 13.814 1.00 92.00 82 TYR A N 1
ATOM 647 C CA . TYR A 1 82 ? -14.696 -5.953 13.921 1.00 92.00 82 TYR A CA 1
ATOM 648 C C . TYR A 1 82 ? -13.278 -6.385 13.585 1.00 92.00 82 TYR A C 1
ATOM 650 O O . TYR A 1 82 ? -12.607 -5.784 12.745 1.00 92.00 82 TYR A O 1
ATOM 658 N N . GLN A 1 83 ? -12.830 -7.439 14.256 1.00 90.56 83 GLN A N 1
ATOM 659 C CA . GLN A 1 83 ? -11.581 -8.100 13.924 1.00 90.56 83 GLN A CA 1
ATOM 660 C C . GLN A 1 83 ? -11.811 -9.047 12.743 1.00 90.56 83 GLN A C 1
ATOM 662 O O . GLN A 1 83 ? -12.718 -9.885 12.768 1.00 90.56 83 GLN A O 1
ATOM 667 N N . THR A 1 84 ? -11.003 -8.904 11.703 1.00 84.06 84 THR A N 1
ATOM 668 C CA . THR A 1 84 ? -10.988 -9.803 10.548 1.00 84.06 84 THR A CA 1
ATOM 669 C C . THR A 1 84 ? -9.877 -10.843 10.708 1.00 84.06 84 THR A C 1
ATOM 671 O O . THR A 1 84 ? -9.125 -10.845 11.686 1.00 84.06 84 THR A O 1
ATOM 674 N N . GLY A 1 85 ? -9.864 -11.829 9.807 1.00 72.38 85 GLY A N 1
ATOM 675 C CA . GLY A 1 85 ? -8.954 -12.969 9.868 1.00 72.38 85 GLY A CA 1
ATOM 676 C C . GLY A 1 85 ? -7.467 -12.591 9.813 1.00 72.38 85 GLY A C 1
ATOM 677 O O . GLY A 1 85 ? -7.112 -11.420 9.720 1.00 72.38 85 GLY A O 1
ATOM 678 N N . PRO A 1 86 ? -6.579 -13.596 9.867 1.00 73.62 86 PRO A N 1
ATOM 679 C CA . PRO A 1 86 ? -5.145 -13.365 9.760 1.00 73.62 86 PRO A CA 1
ATOM 680 C C . PRO A 1 86 ? -4.794 -12.649 8.447 1.00 73.62 86 PRO A C 1
ATOM 682 O O . PRO A 1 86 ? -5.027 -13.203 7.373 1.00 73.62 86 PRO A O 1
ATOM 685 N N . ASP A 1 87 ? -4.212 -11.455 8.539 1.00 79.88 87 ASP A N 1
ATOM 686 C CA . ASP A 1 87 ? -3.585 -10.764 7.403 1.00 79.88 87 ASP A CA 1
ATOM 687 C C . ASP A 1 87 ? -2.096 -11.133 7.342 1.00 79.88 87 ASP A C 1
ATOM 689 O O . ASP A 1 87 ? -1.518 -11.508 8.362 1.00 79.88 87 ASP A O 1
ATOM 693 N N . TYR A 1 88 ? -1.447 -11.031 6.182 1.00 85.56 88 TYR A N 1
ATOM 694 C CA . TYR A 1 88 ? -0.029 -11.360 6.030 1.00 85.56 88 TYR A CA 1
ATOM 695 C C . TYR A 1 88 ? 0.819 -10.138 5.694 1.00 85.56 88 TYR A C 1
ATOM 697 O O . TYR A 1 88 ? 0.511 -9.377 4.779 1.00 85.56 88 TYR A O 1
ATOM 705 N N . TRP A 1 89 ? 1.942 -9.982 6.397 1.00 88.50 89 TRP A N 1
ATOM 706 C CA . TRP A 1 89 ? 2.889 -8.915 6.117 1.00 88.50 89 TRP A CA 1
ATOM 707 C C . TRP A 1 89 ? 3.452 -9.085 4.709 1.00 88.50 89 TRP A C 1
ATOM 709 O O . TRP A 1 89 ? 4.207 -10.020 4.431 1.00 88.50 89 TRP A O 1
ATOM 719 N N . ASN A 1 90 ? 3.105 -8.146 3.835 1.00 85.12 90 ASN A N 1
ATOM 720 C CA . ASN A 1 90 ? 3.585 -8.118 2.469 1.00 85.12 90 ASN A CA 1
ATOM 721 C C . ASN A 1 90 ? 4.562 -6.947 2.281 1.00 85.12 90 ASN A C 1
ATOM 723 O O . ASN A 1 90 ? 4.109 -5.798 2.168 1.00 85.12 90 ASN A O 1
ATOM 727 N N . PRO A 1 91 ? 5.886 -7.200 2.240 1.00 87.88 91 PRO A N 1
ATOM 728 C CA . PRO A 1 91 ? 6.841 -6.146 1.946 1.00 87.88 91 PRO A CA 1
ATOM 729 C C . PRO A 1 91 ? 6.551 -5.574 0.555 1.00 87.88 91 PRO A C 1
ATOM 731 O O . PRO A 1 91 ? 6.480 -6.306 -0.429 1.00 87.88 91 PRO A O 1
ATOM 734 N N . GLN A 1 92 ? 6.390 -4.255 0.468 1.00 92.75 92 GLN A N 1
ATOM 735 C CA . GLN A 1 92 ? 6.155 -3.573 -0.805 1.00 92.75 92 GLN A CA 1
ATOM 736 C C . GLN A 1 92 ? 7.477 -3.433 -1.572 1.00 92.75 92 GLN A C 1
ATOM 738 O O . GLN A 1 92 ? 8.138 -2.394 -1.537 1.00 92.75 92 GLN A O 1
ATOM 743 N N . CYS A 1 93 ? 7.884 -4.529 -2.208 1.00 94.75 93 CYS A N 1
ATOM 744 C CA . CYS A 1 93 ? 9.110 -4.647 -2.982 1.00 94.75 93 CYS A CA 1
ATOM 745 C C . CYS A 1 93 ? 8.849 -5.323 -4.329 1.00 94.75 93 CYS A C 1
ATOM 747 O O . CYS A 1 93 ? 7.951 -6.155 -4.462 1.00 94.75 93 CYS A O 1
ATOM 749 N N . TRP A 1 94 ? 9.672 -4.981 -5.313 1.00 95.50 94 TRP A N 1
ATOM 750 C CA . TRP A 1 94 ? 9.588 -5.467 -6.684 1.00 95.50 94 TRP A CA 1
ATOM 751 C C . TRP A 1 94 ? 10.974 -5.814 -7.201 1.00 95.50 94 TRP A C 1
ATOM 753 O O . TRP A 1 94 ? 11.966 -5.223 -6.776 1.00 95.50 94 TRP A O 1
ATOM 763 N N . GLY A 1 95 ? 11.032 -6.771 -8.117 1.00 95.06 95 GLY A N 1
ATOM 764 C CA . GLY A 1 95 ? 12.269 -7.296 -8.678 1.00 95.06 95 GLY A CA 1
ATOM 765 C C . GLY A 1 95 ? 12.262 -8.817 -8.757 1.00 95.06 95 GLY A C 1
ATOM 766 O O . GLY A 1 95 ? 11.295 -9.486 -8.367 1.00 95.06 95 GLY A O 1
ATOM 767 N N . ASP A 1 96 ? 13.342 -9.378 -9.294 1.00 91.75 96 ASP A N 1
ATOM 768 C CA . ASP A 1 96 ? 13.481 -10.820 -9.501 1.00 91.75 96 ASP A CA 1
ATOM 769 C C . ASP A 1 96 ? 13.356 -11.597 -8.182 1.00 91.75 96 ASP A C 1
ATOM 771 O O . ASP A 1 96 ? 12.687 -12.633 -8.141 1.00 91.75 96 ASP A O 1
ATOM 775 N N . SER A 1 97 ? 13.907 -11.062 -7.083 1.00 92.44 97 SER A N 1
ATOM 776 C CA . SER A 1 97 ? 13.826 -11.690 -5.752 1.00 92.44 97 SER A CA 1
ATOM 777 C C . SER A 1 97 ? 12.398 -11.748 -5.195 1.00 92.44 97 SER A C 1
ATOM 779 O O . SER A 1 97 ? 12.109 -12.562 -4.319 1.00 92.44 97 SER A O 1
ATOM 781 N N . TYR A 1 98 ? 11.502 -10.907 -5.719 1.00 90.94 98 TYR A N 1
ATOM 782 C CA . TYR A 1 98 ? 10.102 -10.783 -5.305 1.00 90.94 98 TYR A CA 1
ATOM 783 C C . TYR A 1 98 ? 9.130 -11.345 -6.353 1.00 90.94 98 TYR A C 1
ATOM 785 O O . TYR A 1 98 ? 7.922 -11.119 -6.280 1.00 90.94 98 TYR A O 1
ATOM 793 N N . GLY A 1 99 ? 9.638 -12.069 -7.358 1.00 91.38 99 GLY A N 1
ATOM 794 C CA . GLY A 1 99 ? 8.813 -12.689 -8.396 1.00 91.38 99 GLY A CA 1
ATOM 795 C C . GLY A 1 99 ? 8.142 -11.689 -9.342 1.00 91.38 99 GLY A C 1
ATOM 796 O O . GLY A 1 99 ? 7.181 -12.051 -10.021 1.00 91.38 99 GLY A O 1
ATOM 797 N N . THR A 1 100 ? 8.636 -10.450 -9.403 1.00 94.06 100 THR A N 1
ATOM 798 C CA . THR A 1 100 ? 8.170 -9.388 -10.310 1.00 94.06 100 THR A CA 1
ATOM 799 C C . THR A 1 100 ? 9.368 -8.736 -11.001 1.00 94.06 100 THR A C 1
ATOM 801 O O . THR A 1 100 ? 9.783 -7.651 -10.606 1.00 94.06 100 THR A O 1
ATOM 804 N N . PRO A 1 101 ? 9.963 -9.403 -12.012 1.00 95.19 101 PRO A N 1
ATOM 805 C CA . PRO A 1 101 ? 11.200 -8.959 -12.651 1.00 95.19 101 PRO A CA 1
ATOM 806 C C . PRO A 1 101 ? 11.133 -7.546 -13.228 1.00 95.19 101 PRO A C 1
ATOM 808 O O . PRO A 1 101 ? 10.082 -7.081 -13.682 1.00 95.19 101 PRO A O 1
ATOM 811 N N . PHE A 1 102 ? 12.284 -6.880 -13.254 1.00 96.12 102 PHE A N 1
ATOM 812 C CA . PHE A 1 102 ? 12.438 -5.581 -13.899 1.00 96.12 102 PHE A CA 1
ATOM 813 C C . PHE A 1 102 ? 12.271 -5.686 -15.423 1.00 96.12 102 PHE A C 1
ATOM 815 O O . PHE A 1 102 ? 12.803 -6.591 -16.064 1.00 96.12 102 PHE A O 1
ATOM 822 N N . VAL A 1 103 ? 11.563 -4.720 -16.009 1.00 95.75 103 VAL A N 1
ATOM 823 C CA . VAL A 1 103 ? 11.277 -4.659 -17.450 1.00 95.75 103 VAL A CA 1
ATOM 824 C C . VAL A 1 103 ? 11.956 -3.462 -18.103 1.00 95.75 103 VAL A C 1
ATOM 826 O O . VAL A 1 103 ? 12.626 -3.612 -19.125 1.00 95.75 103 VAL A O 1
ATOM 829 N N . SER A 1 104 ? 11.761 -2.258 -17.561 1.00 95.56 104 SER A N 1
ATOM 830 C CA . SER A 1 104 ? 12.240 -1.025 -18.193 1.00 95.56 104 SER A CA 1
ATOM 831 C C . SER A 1 104 ? 12.318 0.153 -17.222 1.00 95.56 104 SER A C 1
ATOM 833 O O . SER A 1 104 ? 11.659 0.176 -16.184 1.00 95.56 104 SER A O 1
ATOM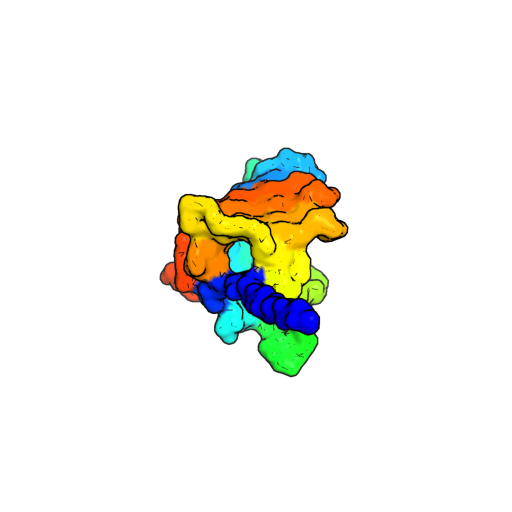 835 N N . ASN A 1 105 ? 13.112 1.162 -17.593 1.00 95.31 105 ASN A N 1
ATOM 836 C CA . ASN A 1 105 ? 13.090 2.495 -16.995 1.00 95.31 105 ASN A CA 1
ATOM 837 C C . ASN A 1 105 ? 12.724 3.503 -18.092 1.00 95.31 105 ASN A C 1
ATOM 839 O O . ASN A 1 105 ? 13.384 3.558 -19.131 1.00 95.31 105 ASN A O 1
ATOM 843 N N . THR A 1 106 ? 11.652 4.269 -17.908 1.00 95.00 106 THR A N 1
ATOM 844 C CA . THR A 1 106 ? 11.232 5.313 -18.852 1.00 95.00 106 THR A CA 1
ATOM 845 C C . THR A 1 106 ? 10.778 6.541 -18.079 1.00 95.00 106 THR A C 1
ATOM 847 O O . THR A 1 106 ? 9.889 6.440 -17.243 1.00 95.00 106 THR A O 1
ATOM 850 N N . ASN A 1 107 ? 11.361 7.708 -18.371 1.00 92.19 107 ASN A N 1
ATOM 851 C CA . ASN A 1 107 ? 11.057 8.971 -17.684 1.00 92.19 107 ASN A CA 1
ATOM 852 C C . ASN A 1 107 ? 11.135 8.859 -16.145 1.00 92.19 107 ASN A C 1
ATOM 854 O O . ASN A 1 107 ? 10.252 9.353 -15.449 1.00 92.19 107 ASN A O 1
ATOM 858 N N . ASN A 1 108 ? 12.176 8.195 -15.626 1.00 89.38 108 ASN A N 1
ATOM 859 C CA . ASN A 1 108 ? 12.396 7.949 -14.192 1.00 89.38 108 ASN A CA 1
ATOM 860 C C . ASN A 1 108 ? 11.284 7.112 -13.525 1.00 89.38 108 ASN A C 1
ATOM 862 O O . ASN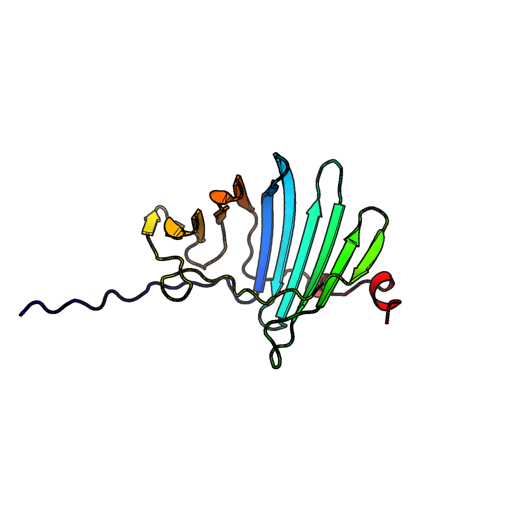 A 1 108 ? 11.048 7.210 -12.320 1.00 89.38 108 ASN A O 1
ATOM 866 N N . MET A 1 109 ? 10.586 6.294 -14.316 1.00 94.88 109 MET A N 1
ATOM 867 C CA . MET A 1 109 ? 9.629 5.302 -13.838 1.00 94.88 109 MET A CA 1
ATOM 868 C C . MET A 1 109 ? 10.179 3.911 -14.114 1.00 94.88 109 MET A C 1
ATOM 870 O O . MET A 1 109 ? 10.448 3.550 -15.263 1.00 94.88 109 MET A O 1
ATOM 874 N N . LEU A 1 110 ? 10.319 3.128 -13.053 1.00 97.00 110 LEU A N 1
ATOM 875 C CA . LEU A 1 110 ? 10.773 1.749 -13.097 1.00 97.00 110 LEU A CA 1
ATOM 876 C C . LEU A 1 110 ? 9.551 0.846 -13.254 1.00 97.00 110 LEU A C 1
ATOM 878 O O . LEU A 1 110 ? 8.603 0.927 -12.472 1.00 97.00 110 LEU A O 1
ATOM 882 N N . THR A 1 111 ? 9.568 -0.003 -14.275 1.00 97.56 111 THR A N 1
ATOM 883 C CA . THR A 1 111 ? 8.499 -0.967 -14.543 1.00 97.56 111 THR A CA 1
ATOM 884 C C . THR A 1 111 ? 8.965 -2.362 -14.166 1.00 97.56 111 THR A C 1
ATOM 886 O O . THR A 1 111 ? 9.994 -2.831 -14.653 1.00 97.56 111 THR A O 1
ATOM 889 N N . PHE A 1 112 ? 8.165 -3.031 -13.346 1.00 97.56 112 PHE A N 1
ATOM 890 C CA . PHE A 1 112 ? 8.328 -4.411 -12.917 1.00 97.56 112 PHE A CA 1
ATOM 891 C C . PHE A 1 112 ? 7.095 -5.197 -13.338 1.00 97.56 112 PHE A C 1
ATOM 893 O O . PHE A 1 112 ? 5.971 -4.739 -13.130 1.00 97.56 112 PHE A O 1
ATOM 900 N N . SER A 1 113 ? 7.269 -6.364 -13.949 1.00 97.00 113 SER A N 1
ATOM 901 C CA . SER A 1 113 ? 6.136 -7.142 -14.448 1.00 97.00 113 SER A CA 1
ATOM 902 C C . SER A 1 113 ? 6.436 -8.628 -14.439 1.00 97.00 113 SER A C 1
ATOM 904 O O . SER A 1 113 ? 7.514 -9.061 -14.844 1.00 97.00 113 SER A O 1
ATOM 906 N N . ASN A 1 114 ? 5.447 -9.413 -14.024 1.00 95.69 114 ASN A N 1
ATOM 907 C CA . ASN A 1 114 ? 5.434 -10.849 -14.228 1.00 95.69 114 ASN A CA 1
ATOM 908 C C . ASN A 1 114 ? 4.144 -11.239 -14.966 1.00 95.69 114 ASN A C 1
ATOM 910 O O . ASN A 1 114 ? 3.096 -11.425 -14.349 1.00 95.69 114 ASN A O 1
ATOM 914 N N . PRO A 1 115 ? 4.203 -11.415 -16.295 1.00 91.00 115 PRO A N 1
ATOM 915 C CA . PRO A 1 115 ? 3.040 -11.825 -17.079 1.00 91.00 115 PRO A CA 1
ATOM 916 C C . PRO A 1 115 ? 2.430 -13.156 -16.618 1.00 91.00 115 PRO A C 1
ATOM 918 O O . PRO A 1 115 ? 1.236 -13.375 -16.777 1.00 91.00 115 PRO A O 1
ATOM 921 N N . SER A 1 116 ? 3.218 -14.040 -15.996 1.00 93.50 116 SER A N 1
ATOM 922 C CA . SER A 1 116 ? 2.732 -15.351 -15.545 1.00 93.50 116 SER A CA 1
ATOM 923 C C . SER A 1 116 ? 1.696 -15.238 -14.422 1.00 93.50 116 SER A C 1
ATOM 925 O O . SER A 1 116 ? 0.811 -16.086 -14.331 1.00 93.50 116 SER A O 1
ATOM 927 N N . ASN A 1 117 ? 1.779 -14.199 -13.584 1.00 90.56 117 ASN A N 1
ATOM 928 C CA . ASN A 1 117 ? 0.816 -13.935 -12.508 1.00 90.56 117 ASN A CA 1
ATOM 929 C C . ASN A 1 117 ? -0.062 -12.693 -12.769 1.00 90.56 117 ASN A C 1
ATOM 931 O O . ASN A 1 117 ? -0.847 -12.317 -11.901 1.00 90.56 117 ASN A O 1
ATOM 935 N N . GLY A 1 118 ? 0.058 -12.070 -13.949 1.00 93.06 118 GLY A N 1
ATOM 936 C CA . GLY A 1 118 ? -0.721 -10.893 -14.336 1.00 93.06 118 GLY A CA 1
ATOM 937 C C . GLY A 1 118 ? -0.413 -9.636 -13.513 1.00 93.06 118 GLY A C 1
ATOM 938 O O . GLY A 1 118 ? -1.222 -8.708 -13.504 1.00 93.06 118 GLY A O 1
ATOM 939 N N . TYR A 1 119 ? 0.713 -9.591 -12.793 1.00 95.75 119 TYR A N 1
ATOM 940 C CA . TYR A 1 119 ? 1.075 -8.464 -11.936 1.00 95.75 119 TYR A CA 1
ATOM 941 C C . TYR A 1 119 ? 2.057 -7.526 -12.637 1.00 95.75 119 TYR A C 1
ATOM 943 O O . TYR A 1 119 ? 3.095 -7.950 -13.149 1.00 95.75 119 TYR A O 1
ATOM 951 N N . THR A 1 120 ? 1.764 -6.228 -12.614 1.00 97.19 120 THR A N 1
ATOM 952 C CA . THR A 1 120 ? 2.685 -5.173 -13.054 1.00 97.19 120 THR A CA 1
ATOM 953 C C . THR A 1 120 ? 2.690 -4.031 -12.049 1.00 97.19 120 THR A C 1
ATOM 955 O O . THR A 1 120 ? 1.631 -3.528 -11.680 1.00 97.19 120 THR A O 1
ATOM 958 N N . ALA A 1 121 ? 3.876 -3.577 -11.660 1.00 97.38 121 ALA A N 1
ATOM 959 C CA . ALA A 1 121 ? 4.076 -2.383 -10.855 1.00 97.38 121 ALA A CA 1
ATOM 960 C C . ALA A 1 121 ? 4.926 -1.365 -11.613 1.00 97.38 121 ALA A C 1
ATOM 962 O O . ALA A 1 121 ? 5.952 -1.692 -12.208 1.00 97.38 121 ALA A O 1
ATOM 963 N N . ILE A 1 122 ? 4.489 -0.114 -11.573 1.00 97.56 122 ILE A N 1
ATOM 964 C CA . ILE A 1 122 ? 5.248 1.046 -12.020 1.00 97.56 122 ILE A CA 1
ATOM 965 C C . ILE A 1 122 ? 5.519 1.887 -10.781 1.00 97.56 122 ILE A C 1
ATOM 967 O O . ILE A 1 122 ? 4.583 2.285 -10.077 1.00 97.56 122 ILE A O 1
ATOM 971 N N . VAL A 1 123 ? 6.794 2.140 -10.520 1.00 97.38 123 VAL A N 1
ATOM 972 C CA . VAL A 1 123 ? 7.273 2.822 -9.315 1.00 97.38 123 VAL A CA 1
ATOM 973 C C . VAL A 1 123 ? 8.239 3.939 -9.700 1.00 97.38 123 VAL A C 1
ATOM 975 O O . VAL A 1 123 ? 8.886 3.887 -10.747 1.00 97.38 123 VAL A O 1
ATOM 978 N N . ALA A 1 124 ? 8.346 4.957 -8.856 1.00 96.19 124 ALA A N 1
ATOM 979 C CA . ALA A 1 124 ? 9.376 5.981 -8.991 1.00 96.19 124 ALA A CA 1
ATOM 980 C C . ALA A 1 124 ? 10.765 5.412 -8.633 1.00 96.19 124 ALA A C 1
ATOM 982 O O . ALA A 1 124 ? 10.875 4.371 -7.985 1.00 96.19 124 ALA A O 1
ATOM 983 N N . GLU A 1 125 ? 11.844 6.114 -8.990 1.00 94.06 125 GLU A N 1
ATOM 984 C CA . GLU A 1 125 ? 13.223 5.690 -8.667 1.00 94.06 125 GLU A CA 1
ATOM 985 C C . GLU A 1 125 ? 13.506 5.557 -7.162 1.00 94.06 125 GLU A C 1
ATOM 987 O O . GLU A 1 125 ? 14.436 4.860 -6.767 1.00 94.06 125 GLU A O 1
ATOM 992 N N . ASN A 1 126 ? 12.699 6.195 -6.311 1.00 93.94 126 ASN A N 1
ATOM 993 C CA . ASN A 1 126 ? 12.762 6.044 -4.855 1.00 93.94 126 ASN A CA 1
ATOM 994 C C . ASN A 1 126 ? 11.890 4.892 -4.316 1.00 93.94 126 ASN A C 1
ATOM 996 O O . ASN A 1 126 ? 11.702 4.789 -3.104 1.00 93.94 126 ASN A O 1
ATOM 1000 N N . GLY A 1 127 ? 11.321 4.072 -5.201 1.00 95.31 127 GLY A N 1
ATOM 1001 C CA . GLY A 1 127 ? 10.499 2.915 -4.865 1.00 95.31 127 GLY A CA 1
ATOM 1002 C C . GLY A 1 127 ? 9.052 3.234 -4.503 1.00 95.31 127 GLY A C 1
ATOM 1003 O O . GLY A 1 127 ? 8.305 2.312 -4.205 1.00 95.31 127 GLY A O 1
ATOM 1004 N N . LEU A 1 128 ? 8.608 4.496 -4.515 1.00 97.12 128 LEU A N 1
ATOM 1005 C CA . LEU A 1 128 ? 7.195 4.800 -4.260 1.00 97.12 128 LEU A CA 1
ATOM 1006 C C . LEU A 1 128 ? 6.312 4.292 -5.412 1.00 97.12 128 LEU A C 1
ATOM 1008 O O . LEU A 1 128 ? 6.647 4.525 -6.579 1.00 97.12 128 LEU A O 1
ATOM 1012 N N . PRO A 1 129 ? 5.170 3.644 -5.120 1.00 96.38 129 PRO A N 1
ATOM 1013 C CA . PRO A 1 129 ? 4.277 3.160 -6.158 1.00 96.38 129 PRO A CA 1
ATOM 1014 C C . PRO A 1 129 ? 3.627 4.329 -6.899 1.00 96.38 129 PRO A C 1
ATOM 1016 O O . PRO A 1 129 ? 3.280 5.351 -6.303 1.00 96.38 129 PRO A O 1
ATOM 1019 N N . MET A 1 130 ? 3.456 4.152 -8.209 1.00 96.69 130 MET A N 1
ATOM 1020 C CA . MET A 1 130 ? 2.738 5.077 -9.094 1.00 96.69 130 MET A CA 1
ATOM 1021 C C . MET A 1 130 ? 1.541 4.390 -9.752 1.00 96.69 130 MET A C 1
ATOM 1023 O O . MET A 1 130 ? 0.481 4.995 -9.910 1.00 96.69 130 MET A O 1
ATOM 1027 N N . LYS A 1 131 ? 1.690 3.115 -10.128 1.00 96.44 131 LYS A N 1
ATOM 1028 C CA . LYS A 1 131 ? 0.612 2.304 -10.696 1.00 96.44 131 LYS A CA 1
ATOM 1029 C C . LYS A 1 131 ? 0.825 0.827 -10.388 1.00 96.44 131 LYS A C 1
ATOM 1031 O O . LYS A 1 131 ? 1.931 0.325 -10.552 1.00 96.44 131 LYS A O 1
ATOM 1036 N N . ILE A 1 132 ? -0.239 0.125 -10.023 1.00 95.50 132 ILE A N 1
ATOM 1037 C CA . ILE A 1 132 ? -0.265 -1.335 -9.906 1.00 95.50 132 ILE A CA 1
ATOM 1038 C C . ILE A 1 132 ? -1.390 -1.870 -10.791 1.00 95.50 132 ILE A C 1
ATOM 1040 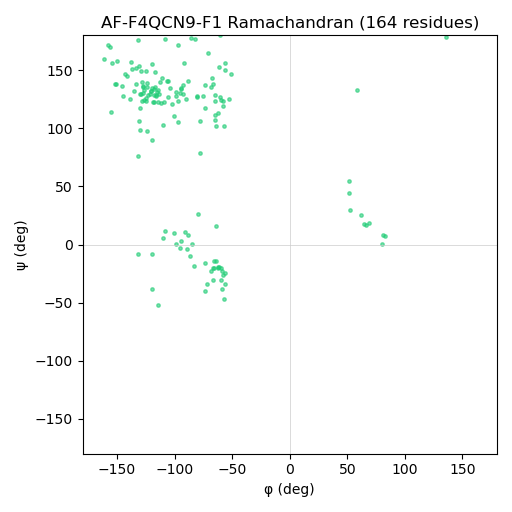O O . ILE A 1 132 ? -2.494 -1.327 -10.812 1.00 95.50 132 ILE A O 1
ATOM 1044 N N . VAL A 1 133 ? -1.099 -2.932 -11.535 1.00 94.38 133 VAL A N 1
ATOM 1045 C CA . VAL A 1 133 ? -2.057 -3.668 -12.359 1.00 94.38 133 VAL A CA 1
ATOM 1046 C C . VAL A 1 133 ? -2.049 -5.122 -11.918 1.00 94.38 133 VAL A C 1
ATOM 1048 O O . VAL A 1 133 ? -0.988 -5.739 -11.854 1.00 94.38 133 VAL A O 1
ATOM 1051 N N . MET A 1 134 ? -3.234 -5.657 -11.641 1.00 92.81 134 MET A N 1
ATOM 1052 C CA . MET A 1 134 ? -3.476 -7.081 -11.421 1.00 92.81 134 MET A CA 1
ATOM 1053 C C . MET A 1 134 ? -4.480 -7.544 -12.476 1.00 92.81 134 MET A C 1
ATOM 1055 O O . MET A 1 134 ? -5.693 -7.457 -12.279 1.00 92.81 134 MET A O 1
ATOM 1059 N N . GLU A 1 135 ? -3.956 -7.987 -13.618 1.00 90.75 135 GLU A N 1
ATOM 1060 C CA . GLU A 1 135 ? -4.711 -8.278 -14.840 1.00 90.75 135 GLU A CA 1
ATOM 1061 C C . GLU A 1 135 ? -5.822 -9.307 -14.606 1.00 90.75 135 GLU A C 1
ATOM 1063 O O . GLU A 1 135 ? -6.971 -9.065 -14.966 1.00 90.75 135 GLU A O 1
ATOM 1068 N N . TYR A 1 136 ? -5.512 -10.414 -13.925 1.00 90.00 136 TYR A N 1
ATOM 1069 C CA . TYR A 1 136 ? -6.475 -11.495 -13.683 1.00 90.00 136 TYR A CA 1
ATOM 1070 C C . TYR A 1 136 ? -7.617 -11.112 -12.737 1.00 90.00 136 TYR A C 1
ATOM 1072 O O . TYR A 1 136 ? -8.687 -11.713 -12.800 1.00 90.00 136 TYR A O 1
ATOM 1080 N N . SER A 1 137 ? -7.412 -10.095 -11.899 1.00 86.44 137 SER A N 1
ATOM 1081 C CA . SER A 1 137 ? -8.453 -9.541 -11.028 1.00 86.44 137 SER A CA 1
ATOM 1082 C C . SER A 1 137 ? -9.147 -8.322 -11.647 1.00 86.44 137 SER A C 1
ATOM 1084 O O . SER A 1 137 ? -10.046 -7.758 -11.028 1.00 86.44 137 SER A O 1
ATOM 1086 N N . GLY A 1 138 ? -8.716 -7.872 -12.834 1.00 86.00 138 GLY A N 1
ATOM 1087 C CA . GLY A 1 138 ? -9.212 -6.653 -13.476 1.00 86.00 138 GLY A CA 1
ATOM 1088 C C . GLY A 1 138 ? -8.899 -5.365 -12.706 1.00 86.00 138 GLY A C 1
ATOM 1089 O O . GLY A 1 138 ? -9.534 -4.340 -12.948 1.00 86.00 138 GLY A O 1
ATOM 1090 N N . LEU A 1 139 ? -7.947 -5.397 -11.768 1.00 88.50 139 LEU A N 1
ATOM 1091 C CA . LEU A 1 139 ? -7.662 -4.265 -10.889 1.00 88.50 139 LEU A CA 1
ATOM 1092 C C . LEU A 1 139 ? -6.567 -3.389 -11.490 1.00 88.50 139 LEU A C 1
ATOM 1094 O O . LEU A 1 139 ? -5.473 -3.855 -11.819 1.00 88.50 139 LEU A O 1
ATOM 1098 N N . VAL A 1 140 ? -6.845 -2.092 -11.559 1.00 92.06 140 VAL A N 1
ATOM 1099 C CA . VAL A 1 140 ? -5.860 -1.060 -11.881 1.00 92.06 140 VAL A CA 1
ATOM 1100 C C . VAL A 1 140 ? -5.920 -0.013 -10.784 1.00 92.06 140 VAL A C 1
ATOM 1102 O O . VAL A 1 140 ? -6.987 0.527 -10.501 1.00 92.06 140 VAL A O 1
ATOM 1105 N N . ILE A 1 141 ? -4.775 0.254 -10.164 1.00 94.88 141 ILE A N 1
ATOM 1106 C CA . ILE A 1 141 ? -4.639 1.184 -9.047 1.00 94.88 141 ILE A CA 1
ATOM 1107 C C . ILE A 1 141 ? -3.583 2.214 -9.424 1.00 94.88 141 ILE A C 1
ATOM 1109 O O . ILE A 1 141 ? -2.460 1.857 -9.774 1.00 94.88 141 ILE A O 1
ATOM 1113 N N . TYR A 1 142 ? -3.939 3.487 -9.344 1.00 96.94 142 TYR A N 1
ATOM 1114 C CA . TYR A 1 142 ? -3.041 4.621 -9.528 1.00 96.94 142 TYR A CA 1
ATOM 1115 C C . TYR A 1 142 ? -2.749 5.252 -8.178 1.00 96.94 142 TYR A C 1
ATOM 1117 O O . TYR A 1 142 ? -3.657 5.367 -7.361 1.00 96.94 142 TYR A O 1
ATOM 1125 N N . PHE A 1 143 ? -1.509 5.671 -7.958 1.00 97.31 143 PHE A N 1
ATOM 1126 C CA . PHE A 1 143 ? -1.065 6.310 -6.725 1.00 97.31 143 PHE A CA 1
ATOM 1127 C C . PHE A 1 143 ? -0.705 7.774 -6.987 1.00 97.31 143 PHE A C 1
ATOM 1129 O O . PHE A 1 143 ? -0.098 8.113 -8.004 1.00 97.31 143 PHE A O 1
ATOM 1136 N N . TYR A 1 144 ? -1.084 8.632 -6.050 1.00 95.69 144 TYR A N 1
ATOM 1137 C CA . TYR A 1 144 ? -0.952 10.080 -6.085 1.00 95.69 144 TY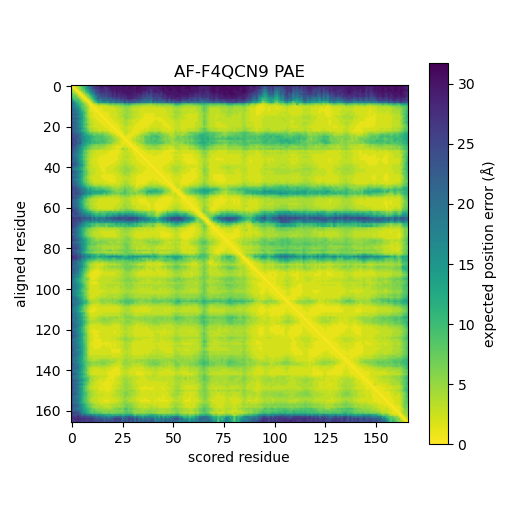R A CA 1
ATOM 1138 C C . TYR A 1 144 ? -0.489 10.583 -4.721 1.00 95.69 144 TYR A C 1
ATOM 1140 O O . TYR A 1 144 ? -0.703 9.929 -3.699 1.00 95.69 144 TYR A O 1
ATOM 1148 N N . GLU A 1 145 ? 0.125 11.767 -4.711 1.00 95.06 145 GLU A N 1
ATOM 1149 C CA . GLU A 1 145 ? 0.565 12.444 -3.482 1.00 95.06 145 GLU A CA 1
ATOM 1150 C C . GLU A 1 145 ? 1.428 11.555 -2.566 1.00 95.06 145 GLU A C 1
ATOM 1152 O O . GLU A 1 145 ? 1.441 11.715 -1.348 1.00 95.06 145 GLU A O 1
ATOM 1157 N N . SER A 1 146 ? 2.164 10.609 -3.159 1.00 95.12 146 SER A N 1
ATOM 1158 C CA . SER A 1 146 ? 3.014 9.676 -2.430 1.00 95.12 146 SER A CA 1
ATOM 1159 C C . SER A 1 146 ? 4.154 10.418 -1.726 1.00 95.12 146 SER A C 1
ATOM 1161 O O . SER A 1 146 ? 4.905 11.169 -2.352 1.00 95.12 146 SER A O 1
ATOM 1163 N N . GLN A 1 147 ? 4.321 10.168 -0.430 1.00 96.44 147 GLN A N 1
ATOM 1164 C CA . GLN A 1 147 ? 5.388 10.725 0.403 1.00 96.44 147 GLN A CA 1
ATOM 1165 C C . GLN A 1 147 ? 6.170 9.586 1.052 1.00 96.44 147 GLN A C 1
ATOM 1167 O O . GLN A 1 147 ? 5.585 8.626 1.538 1.00 96.44 147 GLN A O 1
ATOM 1172 N N . SER A 1 148 ? 7.497 9.703 1.120 1.00 96.75 148 SER A N 1
ATOM 1173 C CA . SER A 1 148 ? 8.393 8.705 1.733 1.00 96.75 148 SER A CA 1
ATOM 1174 C C . SER A 1 148 ? 8.447 8.783 3.267 1.00 96.75 148 SER A C 1
ATOM 1176 O O . SER A 1 148 ? 9.476 8.487 3.878 1.00 96.75 148 SER A O 1
ATOM 1178 N N . TYR A 1 149 ? 7.383 9.286 3.885 1.00 96.38 149 TYR A N 1
ATOM 1179 C CA . TYR A 1 149 ? 7.204 9.404 5.325 1.00 96.38 149 TYR A CA 1
ATOM 1180 C C . TYR A 1 149 ? 5.705 9.447 5.637 1.00 96.38 149 TYR A C 1
ATOM 1182 O O . TYR A 1 149 ? 4.883 9.576 4.734 1.00 96.38 149 TYR A O 1
ATOM 1190 N N . ILE A 1 150 ? 5.362 9.348 6.920 1.00 97.56 150 ILE A N 1
ATOM 1191 C CA . ILE A 1 150 ? 3.992 9.505 7.416 1.00 97.56 150 ILE A CA 1
ATOM 1192 C C . ILE A 1 150 ? 3.926 10.827 8.171 1.00 97.56 150 ILE A C 1
ATOM 1194 O O . ILE A 1 150 ? 4.722 11.047 9.087 1.00 97.56 150 ILE A O 1
ATOM 1198 N N . SER A 1 151 ? 3.025 11.720 7.760 1.00 95.69 151 SER A N 1
ATOM 1199 C CA . SER A 1 151 ? 2.954 13.084 8.296 1.00 95.69 151 SER A CA 1
ATOM 1200 C C . SER A 1 151 ? 2.417 13.133 9.725 1.00 95.69 151 SER A C 1
ATOM 1202 O O . SER A 1 151 ? 2.856 13.967 10.512 1.00 95.69 151 SER A O 1
ATOM 1204 N N . ASP A 1 152 ? 1.496 12.231 10.064 1.00 95.62 152 ASP A N 1
ATOM 1205 C CA . ASP A 1 152 ? 0.954 12.078 11.411 1.00 95.62 152 ASP A CA 1
ATOM 1206 C C . ASP A 1 152 ? 0.999 10.601 11.837 1.00 95.62 152 ASP A C 1
ATOM 1208 O O . ASP A 1 152 ? 0.192 9.807 11.363 1.00 95.62 152 ASP A O 1
ATOM 1212 N N . PRO A 1 153 ? 1.906 10.194 12.742 1.00 93.31 153 PRO A N 1
ATOM 1213 C CA . PRO A 1 153 ? 1.950 8.823 13.252 1.00 93.31 153 PRO A CA 1
ATOM 1214 C C . PRO A 1 153 ? 0.682 8.396 14.005 1.00 93.31 153 PRO A C 1
ATOM 1216 O O . PRO A 1 153 ? 0.441 7.199 14.169 1.00 93.31 153 PRO A O 1
ATOM 1219 N N . SER A 1 154 ? -0.134 9.352 14.468 1.00 95.69 154 SER A N 1
ATOM 1220 C CA . SER A 1 154 ? -1.373 9.074 15.199 1.00 95.69 154 SER A CA 1
ATOM 1221 C C . SER A 1 154 ? -2.429 8.368 14.342 1.00 95.69 154 SER A C 1
ATOM 1223 O O . SER A 1 154 ? -3.357 7.773 14.895 1.00 95.69 154 SER A O 1
ATOM 1225 N N . VAL A 1 155 ? -2.251 8.339 13.013 1.00 96.25 155 VAL A N 1
ATOM 1226 C CA . VAL A 1 155 ? -3.097 7.571 12.089 1.00 96.25 155 VAL A CA 1
ATOM 1227 C C . VAL A 1 155 ? -3.151 6.086 12.438 1.00 96.25 155 VAL A C 1
ATOM 1229 O O . VAL A 1 155 ? -4.148 5.449 12.128 1.00 96.25 155 VAL A O 1
ATOM 1232 N N . PHE A 1 156 ? -2.148 5.536 13.128 1.00 95.25 156 PHE A N 1
ATOM 1233 C CA . PHE A 1 156 ? -2.157 4.147 13.597 1.00 95.25 156 PHE A CA 1
ATOM 1234 C C . PHE A 1 156 ? -2.742 3.972 15.002 1.00 95.25 156 PHE A C 1
ATOM 1236 O O . PHE A 1 156 ? -2.603 2.903 15.591 1.00 95.25 156 PHE A O 1
ATOM 1243 N N . ASN A 1 157 ? -3.371 4.983 15.596 1.00 93.56 157 ASN A N 1
ATOM 1244 C CA . ASN A 1 157 ? -4.038 4.799 16.879 1.00 93.56 157 ASN A CA 1
ATOM 1245 C C . ASN A 1 157 ? -5.381 4.104 16.669 1.00 93.56 157 ASN A C 1
ATOM 1247 O O . ASN A 1 157 ? -6.348 4.728 16.233 1.00 93.56 157 ASN A O 1
ATOM 1251 N N . LEU A 1 158 ? -5.450 2.826 17.045 1.00 90.50 158 LEU A N 1
ATOM 1252 C CA . LEU A 1 158 ? -6.690 2.068 16.986 1.00 90.50 158 LEU A CA 1
ATOM 1253 C C . LEU A 1 158 ? -7.775 2.736 17.866 1.00 90.50 158 LEU A C 1
ATOM 1255 O O . LEU A 1 158 ? -7.545 2.944 19.071 1.00 90.50 158 LEU A O 1
ATOM 1259 N N . PRO A 1 159 ? -8.953 3.080 17.311 1.00 91.12 159 PRO A N 1
ATOM 1260 C CA . PRO A 1 159 ? -10.026 3.725 18.058 1.00 91.12 159 PRO A CA 1
ATOM 1261 C C . PRO A 1 159 ? -10.552 2.871 19.215 1.00 91.12 159 PRO A C 1
ATOM 1263 O O . PRO A 1 159 ? -10.536 1.643 19.173 1.00 91.12 159 PRO A O 1
ATOM 1266 N N . LYS A 1 160 ? -11.089 3.525 20.255 1.00 89.75 160 LYS A N 1
ATOM 1267 C CA . LYS A 1 160 ? -11.613 2.837 21.452 1.00 89.75 160 LYS A CA 1
ATOM 1268 C C . LYS A 1 160 ? -12.686 1.791 21.133 1.00 89.75 160 LYS A C 1
ATOM 1270 O O . LYS A 1 160 ? -12.729 0.778 21.818 1.00 89.75 160 LYS A O 1
ATOM 1275 N N . ILE A 1 161 ? -13.509 2.021 20.107 1.00 87.75 161 ILE A N 1
ATOM 1276 C CA . ILE A 1 161 ? -14.567 1.092 19.683 1.00 87.75 161 ILE A CA 1
ATOM 1277 C C . ILE A 1 161 ? -14.012 -0.288 19.289 1.00 87.75 161 ILE A C 1
ATOM 1279 O O . ILE A 1 161 ? -14.658 -1.297 19.537 1.00 87.75 161 ILE A O 1
ATOM 1283 N N . CYS A 1 162 ? -12.783 -0.347 18.772 1.00 86.94 162 CYS A N 1
ATOM 1284 C CA . CYS A 1 162 ? -12.117 -1.595 18.400 1.00 86.94 162 CYS A CA 1
ATOM 1285 C C . CYS A 1 162 ? -11.436 -2.305 19.579 1.00 86.94 162 CYS A C 1
ATOM 1287 O O . CYS A 1 162 ? -11.146 -3.490 19.492 1.00 86.94 162 CYS A O 1
ATOM 1289 N N . LYS A 1 163 ? -11.178 -1.594 20.686 1.00 76.62 163 LYS A N 1
ATOM 1290 C CA . LYS A 1 163 ? -10.507 -2.139 21.883 1.00 76.62 163 LYS A CA 1
ATOM 1291 C C . LYS A 1 163 ? -11.469 -2.799 22.873 1.00 76.62 163 LYS A C 1
ATOM 1293 O O . LYS A 1 163 ? -11.027 -3.394 23.842 1.00 76.62 163 LYS A O 1
ATOM 1298 N N . GLN A 1 164 ? -12.779 -2.644 22.680 1.00 58.34 164 GLN A N 1
ATOM 1299 C CA . GLN A 1 164 ? -13.809 -3.206 23.566 1.00 58.34 164 GLN A CA 1
ATOM 1300 C C . GLN A 1 164 ? -14.179 -4.658 23.227 1.00 58.34 164 GLN A C 1
ATOM 1302 O O . GLN A 1 164 ? -15.059 -5.216 23.873 1.00 58.34 164 GLN A O 1
ATOM 1307 N N . GLN A 1 165 ? -13.546 -5.245 22.208 1.00 52.38 165 GLN A N 1
ATOM 1308 C CA . GLN A 1 165 ? -13.797 -6.616 21.754 1.00 52.38 165 GLN A CA 1
ATOM 1309 C C . GLN A 1 165 ? -12.752 -7.629 22.259 1.00 52.38 165 GLN A C 1
ATOM 1311 O O . GLN A 1 165 ? -12.768 -8.770 21.807 1.00 52.38 165 GLN A O 1
ATOM 1316 N N . GLU A 1 166 ? -11.875 -7.220 23.187 1.00 42.22 166 GLU A N 1
ATOM 1317 C CA . GLU A 1 166 ? -10.950 -8.101 23.925 1.00 42.22 166 GLU A CA 1
ATOM 1318 C C . GLU A 1 166 ? -11.596 -8.719 25.174 1.00 42.22 166 GLU A C 1
ATOM 1320 O O . GLU A 1 166 ? -12.311 -7.989 25.904 1.00 42.22 166 GLU A O 1
#

pLDDT: mean 87.81, std 14.19, range [32.88, 97.94]

Foldseek 3Di:
DDDPPPPPKDKAFAQQWKWWWKWKAALVRFIKIWIWTHHNVQQKIWIWIDGPVWTKIKIWGADPPDAQWTWMWMQIPVRAIDIDDTDGRDGRMAIPVNQFHWDDADPQWTWTHDVVQQWIFIAGVNRHTAWITRPVSRMIMGIDPMDSHDPDPCSNVDDPNNVVVD

Radius of gyration: 17.65 Å; Cα contacts (8 Å, |Δi|>4): 374; chains: 1; bounding box: 55×34×47 Å

Sequence (166 aa):
MMMIGYIRAFDICTPARYQAISIGTNGAGQTERREVYYDAYNYSVRIDISTDTTNQTTFSYFSPNNSQTGQEWVIDQTGNCYQTGPDYWNPQCWGDSYGTPFVSNTNNMLTFSNPSNGYTAIVAENGLPMKIVMEYSGLVIYFYESQSYISDPSVFNLPKICKQQE

Solvent-accessible surface area (backbone atoms only — not comparable to full-atom values): 9113 Å² total; per-residue (Å²): 135,83,80,79,72,81,76,74,72,57,67,49,43,37,49,59,27,26,26,32,38,34,43,28,37,45,86,85,70,46,67,37,38,31,43,39,39,42,31,64,86,72,36,36,40,35,41,38,38,43,44,99,87,50,40,37,40,37,44,36,43,38,47,95,85,61,61,64,44,20,51,27,38,38,30,44,73,86,68,51,52,47,78,54,68,79,39,67,74,71,79,65,52,40,4,51,95,62,70,20,31,68,74,51,75,56,95,68,31,39,33,25,43,24,80,92,76,29,38,35,39,32,20,38,84,73,26,45,66,40,34,42,35,35,58,88,62,65,29,44,36,39,42,42,85,66,38,80,44,64,95,60,77,68,78,74,59,80,55,71,73,60,65,70,79,115

Secondary structure (DSSP, 8-state):
-----------EE--SEEEEEEEEE-TTS-EEEEEEEEETTTTEEEEEEE-SS-EEEEEEEE-SSS-SEEEEEEE-TTS-EEEEEEEE----EEBGGGTB-EEEEETTEEEEEETTTTEEEEEETTS-EEEEEEGGGTEEEEEEEEESS-S-GGGG---HHHHTT-

Mean predicted aligned error: 6.36 Å

Organism: Cavenderia fasciculata (NCBI:txid261658)

Nearest PDB structures (foldseek):
  8glo-assembly1_A  TM=4.865E-01  e=9.666E-03  Haemophilus haemolyticus
  8gmm-assembly2_B  TM=4.938E-01  e=2.227E-01  Stenotrophomonas maltophilia
  4hfs-assembly1_B  TM=1.864E-01  e=9.174E-03  Bacillus subtilis subsp. subtilis str. 168
  2erf-assembly1_A  TM=2.539E-01  e=2.892E-01  Homo sapiens
  6wts-assembly1_C  TM=4.133E-01  e=3.557E+00  Paraclostridium sordellii